Protein AF-A0A2M9ZGN3-F1 (afdb_monomer)

Nearest PDB structures (foldseek):
  1h9i-assembly1_I  TM=8.524E-01  e=3.918E-01  Ecballium elaterium
  1h9h-assembly1_I  TM=8.527E-01  e=4.824E-01  Ecballium elaterium
  1w7z-assembly3_H  TM=8.476E-01  e=1.274E+00  Ecballium elaterium

Mean predicted aligned error: 13.53 Å

Sequence (88 aa):
MKLFLSILLVILFSYPVLAGDKGKGESCNSDIQCGFGLKCTGGVCTKKSEFDFGGSGKSGKQCNNDGDCIGSGKCVSGSFGKKYCSGN

pLDDT: mean 77.13, std 13.28, range [47.34, 93.75]

Foldseek 3Di:
DVVVVVVVVVVVVPDPLPFQPDEFFDFDDFQRSHHPQWTQDPRTTHGDPVLVCLPPVQQFNFDDFQVVCRNAAGFAADPPRTTGRNGD

Solvent-accessible surface area (backbone atoms only — not comparable to full-atom values): 4941 Å² total; per-residue (Å²): 113,70,68,62,57,54,54,59,56,53,65,74,70,65,70,81,78,52,70,38,72,38,52,81,72,36,79,34,93,44,42,60,34,19,22,91,67,33,30,46,53,97,47,19,14,35,76,31,72,92,49,61,45,77,42,72,73,30,45,75,31,79,34,92,42,49,81,67,11,58,46,7,40,48,48,38,85,48,79,93,83,42,29,22,9,68,36,118

Secondary structure (DSSP, 8-state):
-HHHHHHHHHHHT-----TT-B-TT-B-SSGGGBPTTEEEETTEEEE-GGG--S-SS-BTSB-SSGGGGTTS--EEE-GGG-EEE---

Radius of gyration: 20.04 Å; Cα contacts (8 Å, |Δi|>4): 154; chains: 1; bounding box: 47×19×58 Å

Organism: NCBI:txid409998

Structure (mmCIF, N/CA/C/O backbone):
data_AF-A0A2M9ZGN3-F1
#
_entry.id   AF-A0A2M9ZGN3-F1
#
loop_
_atom_site.group_PDB
_atom_site.id
_atom_site.type_symbol
_atom_site.label_atom_id
_atom_site.label_alt_id
_atom_site.label_comp_id
_atom_site.label_asym_id
_atom_site.label_entity_id
_atom_site.label_seq_id
_atom_site.pdbx_PDB_ins_code
_atom_site.Cartn_x
_atom_site.Cartn_y
_atom_site.Cartn_z
_atom_site.occupancy
_atom_site.B_iso_or_equiv
_atom_site.auth_seq_id
_atom_site.auth_comp_id
_atom_site.auth_asym_id
_atom_site.auth_atom_id
_atom_site.pdbx_PDB_model_num
ATOM 1 N N . MET A 1 1 ? 16.821 12.558 -45.240 1.00 58.41 1 MET A N 1
ATOM 2 C CA . MET A 1 1 ? 17.472 12.643 -43.908 1.00 58.41 1 MET A CA 1
ATOM 3 C C . MET A 1 1 ? 16.722 13.541 -42.922 1.00 58.41 1 MET A C 1
ATOM 5 O O . MET A 1 1 ? 16.482 13.085 -41.816 1.00 58.41 1 MET A O 1
ATOM 9 N N . LYS A 1 2 ? 16.275 14.752 -43.301 1.00 57.34 2 LYS A N 1
ATOM 10 C CA . LYS A 1 2 ? 15.490 15.640 -42.409 1.00 57.34 2 LYS A CA 1
ATOM 11 C C . LYS A 1 2 ? 14.190 15.014 -41.873 1.00 57.34 2 LYS A C 1
ATOM 13 O O . LYS A 1 2 ? 13.942 15.105 -40.684 1.00 57.34 2 LYS A O 1
ATOM 18 N N . LEU A 1 3 ? 13.432 14.301 -42.716 1.00 58.22 3 LEU A N 1
ATOM 19 C CA . LEU A 1 3 ? 12.161 13.672 -42.320 1.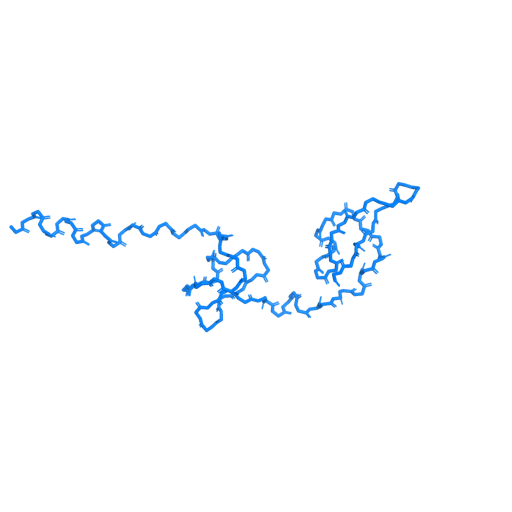00 58.22 3 LEU A CA 1
ATOM 20 C C . LEU A 1 3 ? 12.328 12.592 -41.231 1.00 58.22 3 LEU A C 1
ATOM 22 O O . LEU A 1 3 ? 11.547 12.535 -40.291 1.00 58.22 3 LEU A O 1
ATOM 26 N N . PHE A 1 4 ? 13.384 11.775 -41.321 1.00 60.47 4 PHE A N 1
ATOM 27 C CA . PHE A 1 4 ? 13.688 10.736 -40.327 1.00 60.47 4 PHE A CA 1
ATOM 28 C C . PHE A 1 4 ? 14.139 11.326 -38.985 1.00 60.47 4 PHE A C 1
ATOM 30 O O . PHE A 1 4 ? 13.755 10.819 -37.936 1.00 60.47 4 PHE A O 1
ATOM 37 N N . LEU A 1 5 ? 14.903 12.424 -39.016 1.00 61.81 5 LEU A N 1
ATOM 38 C CA . LEU A 1 5 ? 15.320 13.139 -37.809 1.00 61.81 5 LEU A CA 1
ATOM 39 C C . LEU A 1 5 ? 14.116 13.769 -37.087 1.00 61.81 5 LEU A C 1
ATOM 41 O O . LEU A 1 5 ? 14.042 13.733 -35.863 1.00 61.81 5 LEU A O 1
ATOM 45 N N . SER A 1 6 ? 13.147 14.290 -37.847 1.00 61.97 6 SER A N 1
ATOM 46 C CA . SER A 1 6 ? 11.900 14.839 -37.304 1.00 61.97 6 SER A CA 1
ATOM 47 C C . SER A 1 6 ? 11.013 13.767 -36.663 1.00 61.97 6 SER A C 1
ATOM 49 O O . SER A 1 6 ? 10.457 14.012 -35.599 1.00 61.97 6 SER A O 1
ATOM 51 N N . ILE A 1 7 ? 10.914 12.572 -37.257 1.00 65.44 7 ILE A N 1
ATOM 52 C CA . ILE A 1 7 ? 10.116 11.460 -36.705 1.00 65.44 7 ILE A CA 1
ATOM 53 C C . ILE A 1 7 ? 10.704 10.963 -35.376 1.00 65.44 7 ILE A C 1
ATOM 55 O O . ILE A 1 7 ? 9.958 10.740 -34.426 1.00 65.44 7 ILE A O 1
ATOM 59 N N . LEU A 1 8 ? 12.033 10.859 -35.270 1.00 61.50 8 LEU A N 1
ATOM 60 C CA . LEU A 1 8 ? 12.705 10.424 -34.039 1.00 61.50 8 LEU A CA 1
ATOM 61 C C . LEU A 1 8 ? 12.436 11.371 -32.853 1.00 61.50 8 LEU A C 1
ATOM 63 O O . LEU A 1 8 ? 12.285 10.928 -31.718 1.00 61.50 8 LEU A O 1
ATOM 67 N N . LEU A 1 9 ? 12.330 12.674 -33.127 1.00 60.28 9 LEU A N 1
ATOM 68 C CA . LEU A 1 9 ? 12.073 13.714 -32.128 1.00 60.28 9 LEU A CA 1
ATOM 69 C C . LEU A 1 9 ? 10.631 13.685 -31.593 1.00 60.28 9 LEU A C 1
ATOM 71 O O . LEU A 1 9 ? 10.414 13.956 -30.415 1.00 60.28 9 LEU A O 1
ATOM 75 N N . VAL A 1 10 ? 9.652 13.306 -32.420 1.00 61.78 10 VAL A N 1
ATOM 76 C CA . VAL A 1 10 ? 8.237 13.208 -32.012 1.00 61.78 10 VAL A CA 1
ATOM 77 C C . VAL A 1 10 ? 8.002 12.010 -31.084 1.00 61.78 10 VAL A C 1
ATOM 79 O O . VAL A 1 10 ? 7.260 12.121 -30.108 1.00 61.78 10 VAL A O 1
ATOM 82 N N . ILE A 1 11 ? 8.689 10.885 -31.315 1.00 60.78 11 ILE A N 1
ATOM 83 C CA . ILE A 1 11 ? 8.550 9.667 -30.494 1.00 60.78 11 ILE A CA 1
ATOM 84 C C . ILE A 1 11 ? 9.034 9.904 -29.049 1.00 60.78 11 ILE A C 1
ATOM 86 O O . ILE A 1 11 ? 8.467 9.349 -28.111 1.00 60.78 11 ILE A O 1
ATOM 90 N N . LEU A 1 12 ? 10.023 10.783 -28.844 1.00 55.81 12 LEU A N 1
ATOM 91 C CA . LEU A 1 12 ? 10.541 11.120 -27.509 1.00 55.81 12 LEU A CA 1
ATOM 92 C C . LEU A 1 12 ? 9.560 11.944 -26.655 1.00 55.81 12 LEU A C 1
ATOM 94 O O . LEU A 1 12 ? 9.605 11.859 -25.432 1.00 55.81 12 LEU A O 1
ATOM 98 N N . PHE A 1 13 ? 8.656 12.706 -27.278 1.00 54.88 13 PHE A N 1
ATOM 99 C CA . PHE A 1 13 ? 7.679 13.564 -26.588 1.00 54.88 13 PHE A CA 1
ATOM 100 C C . PHE A 1 13 ? 6.301 12.908 -26.390 1.00 54.88 13 PHE A C 1
ATOM 102 O O . PHE A 1 13 ? 5.409 13.517 -25.804 1.00 54.88 13 PHE A O 1
ATOM 109 N N . SER A 1 14 ? 6.108 11.676 -26.870 1.00 54.50 14 SER A N 1
ATOM 110 C CA . SER A 1 14 ? 4.783 11.047 -26.990 1.00 54.50 14 SER A CA 1
ATOM 111 C C . SER A 1 14 ? 4.317 10.260 -25.763 1.00 54.50 14 SER A C 1
ATOM 113 O O . SER A 1 14 ? 3.284 9.603 -25.838 1.00 54.50 14 SER A O 1
ATOM 115 N N . TYR A 1 15 ? 5.035 10.290 -24.639 1.00 58.25 15 TYR A N 1
ATOM 116 C CA . TYR A 1 15 ? 4.556 9.658 -23.409 1.00 58.25 15 TYR A CA 1
ATOM 117 C C . TYR A 1 15 ? 3.843 10.713 -22.563 1.00 58.25 15 TYR A C 1
ATOM 119 O O . TYR A 1 15 ? 4.516 11.435 -21.822 1.00 58.25 15 TYR A O 1
ATOM 127 N N . PRO A 1 16 ? 2.504 10.845 -22.644 1.00 58.16 16 PRO A N 1
ATOM 128 C CA . PRO A 1 16 ? 1.789 11.622 -21.655 1.00 58.16 16 PRO A CA 1
ATOM 129 C C . PRO A 1 16 ? 1.993 10.915 -20.315 1.00 58.16 16 PRO A C 1
ATOM 131 O O . PRO A 1 16 ? 1.434 9.854 -20.041 1.00 58.16 16 PRO A O 1
ATOM 134 N N . VAL A 1 17 ? 2.852 11.485 -19.475 1.00 59.78 17 VAL A N 1
ATOM 135 C CA . VAL A 1 17 ? 2.928 11.119 -18.066 1.00 59.78 17 VAL A CA 1
ATOM 136 C C . VAL A 1 17 ? 1.679 11.721 -17.428 1.00 59.78 17 VAL A C 1
ATOM 138 O O . VAL A 1 17 ? 1.723 12.814 -16.869 1.00 59.78 17 VAL A O 1
ATOM 141 N N . LEU A 1 18 ? 0.534 11.051 -17.589 1.00 66.94 18 LEU A N 1
ATOM 142 C CA . LEU A 1 18 ? -0.667 11.398 -16.841 1.00 66.94 18 LEU A CA 1
ATOM 143 C C . LEU A 1 18 ? -0.385 11.093 -15.373 1.00 66.94 18 LEU A C 1
ATOM 145 O O . LEU A 1 18 ? -0.150 9.946 -14.984 1.00 66.94 18 LEU A O 1
ATOM 149 N N . ALA A 1 19 ? -0.321 12.156 -14.576 1.00 72.56 19 ALA A N 1
ATOM 150 C CA . ALA A 1 19 ? -0.088 12.039 -13.1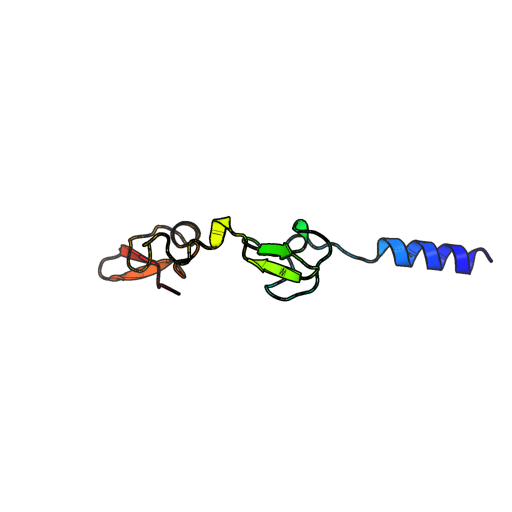53 1.00 72.56 19 ALA A CA 1
ATOM 151 C C . ALA A 1 19 ? -1.275 11.314 -12.505 1.00 72.56 19 ALA A C 1
ATOM 153 O O . ALA A 1 19 ? -2.419 11.733 -12.665 1.00 72.56 19 ALA A O 1
ATOM 154 N N . GLY A 1 20 ? -1.000 10.241 -11.767 1.00 78.44 20 GLY A N 1
ATOM 155 C CA . GLY A 1 20 ? -2.008 9.522 -10.993 1.00 78.44 20 GLY A CA 1
ATOM 156 C C . GLY A 1 20 ? -2.919 8.560 -1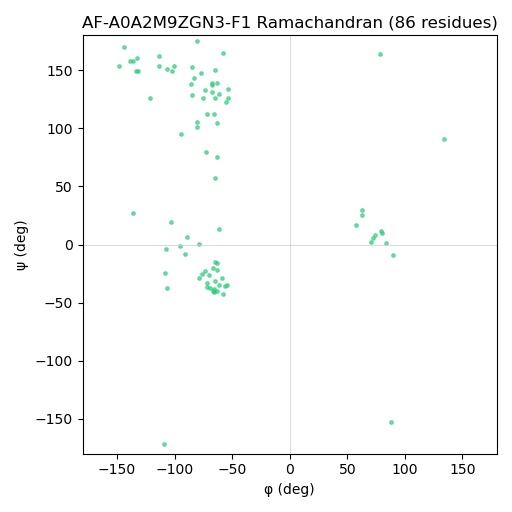1.761 1.00 78.44 20 GLY A C 1
ATOM 157 O O . GLY A 1 20 ? -3.897 8.109 -11.173 1.00 78.44 20 GLY A O 1
ATOM 158 N N . ASP A 1 21 ? -2.626 8.239 -13.023 1.00 83.38 21 ASP A N 1
ATOM 159 C CA . ASP A 1 21 ? -3.474 7.360 -13.849 1.00 83.38 21 ASP A CA 1
ATOM 160 C C . ASP A 1 21 ? -3.282 5.861 -13.539 1.00 83.38 21 ASP A C 1
ATOM 162 O O . ASP A 1 21 ? -4.220 5.076 -13.650 1.00 83.38 21 ASP A O 1
ATOM 166 N N . LYS A 1 22 ? -2.088 5.450 -13.079 1.00 86.44 22 LYS A N 1
ATOM 167 C CA . LYS A 1 22 ? -1.740 4.028 -12.929 1.00 86.44 22 LYS A CA 1
ATOM 168 C C . LYS A 1 22 ? -2.207 3.405 -11.615 1.00 86.44 22 LYS A C 1
ATOM 170 O O . LYS A 1 22 ? -1.893 3.893 -10.521 1.00 86.44 22 LYS A O 1
ATOM 175 N N . GLY A 1 23 ? -2.892 2.272 -11.726 1.00 85.00 23 GLY A N 1
ATOM 176 C CA . GLY A 1 23 ? -3.389 1.458 -10.622 1.00 85.00 23 GLY A CA 1
ATOM 177 C C . GLY A 1 23 ? -2.339 0.537 -9.991 1.00 85.00 23 GLY A C 1
ATOM 178 O O . GLY A 1 23 ? -1.200 0.418 -10.439 1.00 85.00 23 GLY A O 1
ATOM 179 N N . LYS A 1 24 ? -2.723 -0.149 -8.907 1.00 87.00 24 LYS A N 1
ATOM 180 C CA . LYS A 1 24 ? -1.852 -1.110 -8.210 1.00 87.00 24 LYS A CA 1
ATOM 181 C C . LYS A 1 24 ? -1.458 -2.256 -9.151 1.00 87.00 24 LYS A C 1
ATOM 183 O O . LYS A 1 24 ? -2.327 -2.906 -9.719 1.00 87.00 24 LYS A O 1
ATOM 188 N N . GLY A 1 25 ? -0.162 -2.551 -9.230 1.00 87.50 25 GLY A N 1
ATOM 189 C CA . GLY A 1 25 ? 0.402 -3.612 -10.070 1.00 87.50 25 GLY A CA 1
ATOM 190 C C . GLY A 1 25 ? 0.775 -3.169 -11.487 1.00 87.50 25 GLY A C 1
ATOM 191 O O . GLY A 1 25 ? 1.450 -3.921 -12.183 1.00 87.50 25 GLY A O 1
ATOM 192 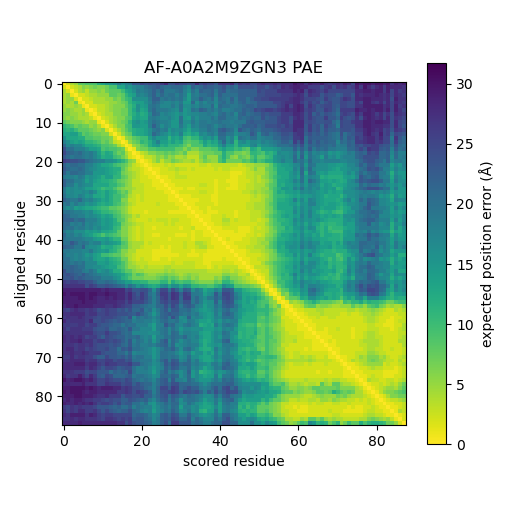N N . GLU A 1 26 ? 0.405 -1.955 -11.902 1.00 90.25 26 GLU A N 1
ATOM 193 C CA . GLU A 1 26 ? 0.785 -1.432 -13.215 1.00 90.25 26 GLU A CA 1
ATOM 194 C C . GLU A 1 26 ? 2.237 -0.956 -13.258 1.00 90.25 26 GLU A C 1
ATOM 196 O O . GLU A 1 26 ? 2.774 -0.452 -12.269 1.00 90.25 26 GLU A O 1
ATOM 201 N N . SER A 1 27 ? 2.871 -1.092 -14.424 1.00 91.88 27 SER A N 1
ATOM 202 C CA . SER A 1 27 ? 4.259 -0.680 -14.632 1.00 91.88 27 SER A CA 1
ATOM 203 C C . SER A 1 27 ? 4.417 0.834 -14.563 1.00 91.88 27 SER A C 1
ATOM 205 O O . SER A 1 27 ? 3.717 1.577 -15.241 1.00 91.88 27 SER A O 1
ATOM 207 N N . CYS A 1 28 ? 5.391 1.308 -13.802 1.00 90.44 28 CYS A N 1
ATOM 208 C CA . CYS A 1 28 ? 5.669 2.725 -13.609 1.00 90.44 28 CYS A CA 1
ATOM 209 C C . CYS A 1 28 ? 7.172 2.994 -13.681 1.00 90.44 28 CYS A C 1
ATOM 211 O O . CYS A 1 28 ? 7.997 2.111 -13.459 1.00 90.44 28 CYS A O 1
ATOM 213 N N . ASN A 1 29 ? 7.527 4.245 -13.973 1.00 89.56 29 ASN A N 1
ATOM 214 C CA . ASN A 1 29 ? 8.911 4.715 -13.890 1.00 89.56 29 ASN A CA 1
ATOM 215 C C . ASN A 1 29 ? 9.126 5.675 -12.705 1.00 89.56 29 ASN A C 1
ATOM 217 O O . ASN A 1 29 ? 10.233 5.799 -12.199 1.00 89.56 29 ASN A O 1
ATOM 221 N N . SER A 1 30 ? 8.062 6.337 -12.242 1.00 88.31 30 SER A N 1
ATOM 222 C CA . SER A 1 30 ? 8.097 7.310 -11.147 1.00 88.31 30 SER A CA 1
ATOM 223 C C . SER A 1 30 ? 6.783 7.298 -10.365 1.00 88.31 30 SER A C 1
ATOM 225 O O . SER A 1 30 ? 5.733 6.976 -10.927 1.00 88.31 30 SER A O 1
ATOM 227 N N . ASP A 1 31 ? 6.839 7.690 -9.088 1.00 87.00 31 ASP A N 1
ATOM 228 C CA . ASP A 1 31 ? 5.694 7.766 -8.172 1.00 87.00 31 ASP A CA 1
ATOM 229 C C . ASP A 1 31 ? 4.544 8.616 -8.710 1.00 87.00 31 ASP A C 1
ATOM 231 O O . ASP A 1 31 ? 3.386 8.284 -8.482 1.00 87.00 31 ASP A O 1
ATOM 235 N N . ILE A 1 32 ? 4.851 9.685 -9.453 1.00 87.12 32 ILE A N 1
ATOM 236 C CA . ILE A 1 32 ? 3.836 10.612 -9.971 1.00 87.12 32 ILE A CA 1
ATOM 237 C C . ILE A 1 32 ? 2.870 9.946 -10.954 1.00 87.12 32 ILE A C 1
ATOM 239 O O . ILE A 1 32 ? 1.761 10.427 -11.142 1.00 87.12 32 ILE A O 1
ATOM 243 N N . GLN A 1 33 ? 3.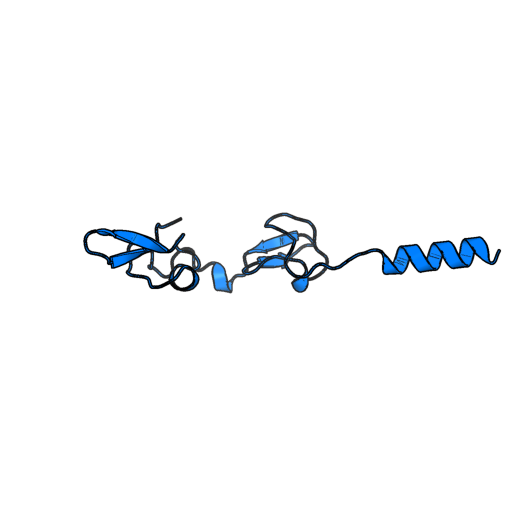273 8.833 -11.572 1.00 88.81 33 GLN A N 1
ATOM 244 C CA . GLN A 1 33 ? 2.422 8.070 -12.484 1.00 88.81 33 GLN A CA 1
ATOM 245 C C . GLN A 1 33 ? 1.383 7.233 -11.741 1.00 88.81 33 GLN A C 1
ATOM 247 O O . GLN A 1 33 ? 0.348 6.910 -12.315 1.00 88.81 33 GLN A O 1
ATOM 252 N N . CYS A 1 34 ? 1.666 6.865 -10.492 1.00 88.62 34 CYS A N 1
ATOM 253 C CA . CYS A 1 34 ? 0.804 6.009 -9.698 1.00 88.62 34 CYS A CA 1
ATOM 254 C C . CYS A 1 34 ? -0.307 6.824 -9.030 1.00 88.62 34 CYS A C 1
ATOM 256 O O . CYS A 1 34 ? -0.084 7.947 -8.574 1.00 88.62 34 CYS A O 1
ATOM 258 N N . GLY A 1 35 ? -1.500 6.238 -8.941 1.00 86.19 35 GLY A N 1
ATOM 259 C CA . GLY A 1 35 ? -2.643 6.834 -8.257 1.00 86.19 35 GLY A CA 1
ATOM 260 C C . GLY A 1 35 ? -2.379 7.152 -6.780 1.00 86.19 35 GLY A C 1
ATOM 261 O O . GLY A 1 35 ? -1.426 6.676 -6.156 1.00 86.19 35 GLY A O 1
ATOM 262 N N . PHE A 1 36 ? -3.254 7.965 -6.191 1.00 83.88 36 PHE A N 1
ATOM 263 C CA . PHE A 1 36 ? -3.149 8.361 -4.787 1.00 83.88 36 PHE A CA 1
ATOM 264 C C . PHE A 1 36 ? -3.046 7.142 -3.848 1.00 83.88 36 PHE A C 1
ATOM 266 O O . PHE A 1 36 ? -3.802 6.179 -3.964 1.00 83.88 36 PHE A O 1
ATOM 273 N N . GLY A 1 37 ? -2.106 7.187 -2.899 1.00 81.19 37 GLY A N 1
ATOM 274 C CA . GLY A 1 37 ? -1.827 6.077 -1.977 1.00 81.19 37 GLY A CA 1
ATOM 275 C C . GLY A 1 37 ? -0.883 4.997 -2.521 1.00 81.19 37 GLY A C 1
ATOM 276 O O . GLY A 1 37 ? -0.582 4.034 -1.808 1.00 81.19 37 GLY A O 1
ATOM 277 N N . LEU A 1 38 ? -0.374 5.161 -3.746 1.00 88.94 38 LEU A N 1
ATOM 278 C CA . LEU A 1 38 ? 0.586 4.256 -4.378 1.00 88.94 38 LEU A CA 1
ATOM 279 C C . LEU A 1 38 ? 1.955 4.931 -4.598 1.00 88.94 38 LEU A C 1
ATOM 281 O O . LEU A 1 38 ? 2.056 6.153 -4.694 1.00 88.94 38 LEU A O 1
ATOM 285 N N . LYS A 1 39 ? 3.018 4.125 -4.642 1.00 91.38 39 LYS A N 1
ATOM 286 C CA . LYS A 1 39 ? 4.398 4.495 -4.990 1.00 91.38 39 LYS A CA 1
ATOM 287 C C . LYS A 1 39 ? 4.984 3.493 -5.976 1.00 91.38 39 LYS A C 1
ATOM 289 O O . LYS A 1 39 ? 4.642 2.307 -5.937 1.00 91.38 39 LYS A O 1
ATOM 294 N N . CYS A 1 40 ? 5.883 3.950 -6.829 1.00 92.50 40 CYS A N 1
ATOM 295 C CA . CYS A 1 40 ? 6.559 3.118 -7.801 1.00 92.50 40 CYS A CA 1
ATOM 296 C C . CYS A 1 40 ? 7.713 2.356 -7.137 1.00 92.50 40 CYS A C 1
ATOM 298 O O . CYS A 1 40 ? 8.760 2.928 -6.844 1.00 92.50 40 CYS A O 1
ATOM 300 N N . THR A 1 41 ? 7.533 1.055 -6.901 1.00 93.75 41 THR A N 1
ATOM 301 C CA . THR A 1 41 ? 8.560 0.193 -6.297 1.00 93.75 41 THR A CA 1
ATOM 302 C C . THR A 1 41 ? 8.870 -0.952 -7.249 1.00 93.75 41 THR A C 1
ATOM 304 O O . THR A 1 41 ? 7.964 -1.657 -7.681 1.00 93.75 41 THR A O 1
ATOM 307 N N . GLY A 1 42 ? 10.146 -1.149 -7.593 1.00 93.00 42 GLY A N 1
ATOM 308 C CA . GLY A 1 42 ? 10.548 -2.235 -8.499 1.00 93.00 42 GLY A CA 1
ATOM 309 C C . GLY A 1 42 ? 9.964 -2.112 -9.912 1.00 93.00 42 GLY A C 1
ATOM 310 O O . GLY A 1 42 ? 9.779 -3.119 -10.584 1.00 93.00 42 GLY A O 1
ATOM 311 N N . GLY A 1 43 ? 9.635 -0.891 -10.344 1.00 92.19 43 GLY A N 1
ATOM 312 C CA . GLY A 1 43 ? 9.026 -0.630 -11.650 1.00 92.19 43 GLY A CA 1
ATOM 313 C C . GLY A 1 43 ? 7.519 -0.885 -11.716 1.00 92.19 43 GLY A C 1
ATOM 314 O O . GLY A 1 43 ? 6.962 -0.855 -12.810 1.00 92.19 43 GLY A O 1
ATOM 315 N N . VAL A 1 44 ? 6.847 -1.123 -10.583 1.00 93.50 44 VAL A N 1
ATOM 316 C CA . VAL A 1 44 ? 5.386 -1.280 -10.512 1.00 93.50 44 VAL A CA 1
ATOM 317 C C . VAL A 1 44 ? 4.764 -0.436 -9.400 1.00 93.50 44 VAL A C 1
ATOM 319 O O . VAL A 1 44 ? 5.382 -0.173 -8.365 1.00 93.50 44 VAL A O 1
ATOM 322 N N . CYS A 1 45 ? 3.527 0.011 -9.601 1.00 92.06 45 CYS A N 1
ATOM 323 C CA . CYS A 1 45 ? 2.797 0.784 -8.608 1.00 92.06 45 CYS A CA 1
ATOM 324 C C . CYS A 1 45 ? 2.381 -0.124 -7.444 1.00 92.06 45 CYS A C 1
ATOM 326 O O . CYS A 1 45 ? 1.537 -1.013 -7.558 1.00 92.06 45 CYS A O 1
ATOM 328 N N . THR A 1 46 ? 2.983 0.124 -6.293 1.00 89.62 46 THR A N 1
ATOM 329 C CA . THR A 1 46 ? 2.770 -0.584 -5.026 1.00 89.62 46 THR A CA 1
ATOM 330 C C . THR A 1 46 ? 2.129 0.340 -4.003 1.00 89.62 46 THR A C 1
ATOM 332 O O . THR A 1 46 ? 2.160 1.556 -4.151 1.00 89.62 46 THR A O 1
ATOM 335 N N . LYS A 1 47 ? 1.542 -0.209 -2.941 1.00 86.06 47 LYS A N 1
ATOM 336 C CA . LYS A 1 47 ? 0.962 0.602 -1.866 1.00 86.06 47 LYS A CA 1
ATOM 337 C C . LYS A 1 47 ? 2.062 1.351 -1.103 1.00 86.06 47 LYS A C 1
ATOM 339 O O . LYS A 1 47 ? 3.114 0.783 -0.807 1.00 86.06 47 LYS A O 1
ATOM 344 N N . LYS A 1 48 ? 1.830 2.624 -0.778 1.00 83.69 48 LYS A N 1
ATOM 345 C CA . LYS A 1 48 ? 2.705 3.370 0.137 1.00 83.69 48 LYS A CA 1
ATOM 346 C C . LYS A 1 48 ? 2.599 2.790 1.547 1.00 83.69 48 LYS A C 1
ATOM 348 O O . LYS A 1 48 ? 1.505 2.491 2.015 1.00 83.69 48 LYS A O 1
ATOM 353 N N . SER A 1 49 ? 3.737 2.692 2.227 1.00 72.81 49 SER A N 1
ATOM 354 C CA . SER A 1 49 ? 3.857 2.259 3.626 1.00 72.81 49 SER A CA 1
ATOM 355 C C . SER A 1 49 ? 3.004 3.109 4.570 1.00 72.81 49 SER A C 1
ATOM 357 O O . SER A 1 49 ? 2.379 2.586 5.483 1.00 72.81 49 SER A O 1
ATOM 359 N N . GLU A 1 50 ? 2.889 4.409 4.294 1.00 64.06 50 GLU A N 1
ATOM 360 C CA . GLU A 1 50 ? 2.029 5.339 5.042 1.00 64.06 50 GLU A CA 1
ATOM 361 C C . GLU A 1 50 ? 0.532 4.990 4.951 1.00 64.06 50 GLU A C 1
ATOM 363 O O . GLU A 1 50 ? -0.271 5.471 5.742 1.00 64.06 50 GLU A O 1
ATOM 368 N N . PHE A 1 51 ? 0.150 4.142 3.994 1.00 63.75 51 PHE A N 1
ATOM 369 C CA . PHE A 1 51 ? -1.204 3.623 3.804 1.00 63.75 51 PHE A CA 1
ATOM 370 C C . PHE A 1 51 ? 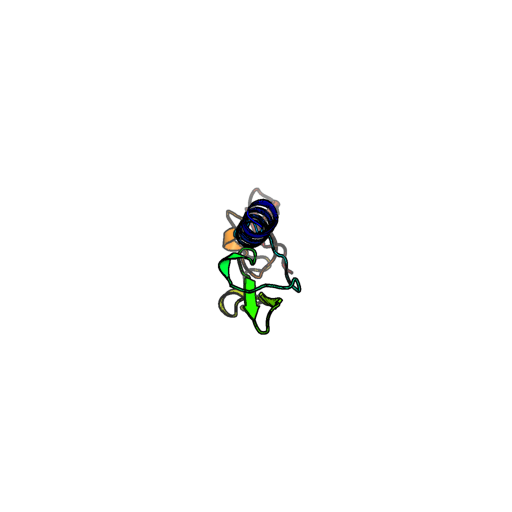-1.300 2.146 4.214 1.00 63.75 51 PHE A C 1
ATOM 372 O O . PHE A 1 51 ? -2.385 1.559 4.177 1.00 63.75 51 PHE A O 1
ATOM 379 N N . ASP A 1 52 ? -0.174 1.533 4.587 1.00 61.78 52 ASP A N 1
ATOM 380 C CA . ASP A 1 52 ? -0.050 0.147 5.045 1.00 61.78 52 ASP A CA 1
ATOM 381 C C . ASP A 1 52 ? -0.478 -0.034 6.505 1.00 61.78 52 ASP A C 1
ATOM 383 O O . ASP A 1 52 ? -0.571 -1.154 6.997 1.00 61.78 52 ASP A O 1
ATOM 387 N N . PHE A 1 53 ? -0.905 1.051 7.160 1.00 54.03 53 PHE A N 1
ATOM 388 C CA . PHE A 1 53 ? -1.872 0.969 8.249 1.00 54.03 53 PHE A CA 1
ATOM 389 C C . PHE A 1 53 ? -3.196 0.429 7.679 1.00 54.03 53 PHE A C 1
ATOM 391 O O . PHE A 1 53 ? -4.147 1.176 7.440 1.00 54.03 53 PHE A O 1
ATOM 398 N N . GLY A 1 54 ? -3.239 -0.880 7.406 1.00 47.34 54 GLY A N 1
ATOM 399 C CA . GLY A 1 54 ? -4.414 -1.688 7.073 1.00 47.34 54 GLY A CA 1
ATOM 400 C C . GLY A 1 54 ? -5.388 -1.749 8.245 1.00 47.34 54 GLY A C 1
ATOM 401 O O . GLY A 1 54 ? -5.701 -2.806 8.774 1.00 47.34 54 GLY A O 1
ATOM 402 N N . GLY A 1 55 ? -5.820 -0.575 8.680 1.00 51.84 55 GLY A N 1
ATOM 403 C CA . GLY A 1 55 ? -6.522 -0.342 9.914 1.00 51.84 55 GLY A CA 1
ATOM 404 C C . GLY A 1 55 ? -5.913 0.863 10.601 1.00 51.84 55 GLY A C 1
ATOM 405 O O . GLY A 1 55 ? -5.117 0.722 11.521 1.00 51.84 55 GLY A O 1
ATOM 406 N N . SER A 1 56 ? -6.427 2.059 10.325 1.00 52.22 56 SER A N 1
ATOM 407 C CA . SER A 1 56 ? -6.396 3.125 11.338 1.00 52.22 56 SER A CA 1
ATOM 408 C C . SER A 1 56 ? -7.188 2.730 12.611 1.00 52.22 56 SER A C 1
ATOM 410 O O . SER A 1 56 ? -7.585 3.598 13.380 1.00 52.22 56 SER A O 1
ATOM 412 N N . GLY A 1 57 ? -7.550 1.447 12.789 1.00 57.59 57 GLY A N 1
ATOM 413 C CA . GLY A 1 57 ? -8.612 0.981 13.676 1.00 57.59 57 GLY A CA 1
ATOM 414 C C . GLY A 1 57 ? -9.967 1.610 13.348 1.00 57.59 57 GLY A C 1
ATOM 415 O O . GLY A 1 57 ? -10.855 1.623 14.200 1.00 57.59 57 GLY A O 1
ATOM 416 N N . LYS A 1 58 ? -10.111 2.196 12.148 1.00 67.62 58 LYS A N 1
ATOM 417 C CA . LYS A 1 58 ? -11.257 3.034 11.796 1.00 67.62 58 LYS A CA 1
ATOM 418 C C . LYS A 1 58 ? -12.411 2.276 11.167 1.00 67.62 58 LYS A C 1
ATOM 420 O O . LYS A 1 58 ? -13.478 2.859 11.033 1.00 67.62 58 LYS A O 1
ATOM 425 N N . SER A 1 59 ? -12.248 0.995 10.839 1.00 80.00 59 SER A N 1
ATOM 426 C CA . SER A 1 59 ? -13.380 0.152 10.441 1.00 80.00 59 SER A CA 1
ATOM 427 C C . SER A 1 59 ? -14.474 0.210 11.517 1.00 80.00 59 SER A C 1
ATOM 429 O O . SER A 1 59 ? -14.188 0.057 12.708 1.00 80.00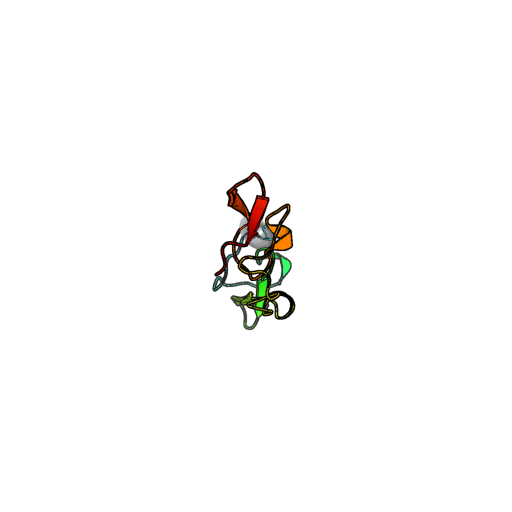 59 SER A O 1
ATOM 431 N N . GLY A 1 60 ? -15.703 0.541 11.120 1.00 77.75 60 GLY A N 1
ATOM 432 C CA . GLY A 1 60 ? -16.824 0.772 12.039 1.00 77.75 60 GLY A CA 1
ATOM 433 C C . GLY A 1 60 ? -16.741 2.052 12.888 1.00 77.75 60 GLY A C 1
ATOM 434 O O . GLY A 1 60 ? -17.630 2.298 13.703 1.00 77.75 60 GLY A O 1
ATOM 435 N N . LYS A 1 61 ? -15.710 2.892 12.727 1.00 85.25 61 LYS A N 1
ATOM 436 C CA . LYS A 1 61 ? -15.630 4.219 13.361 1.00 85.25 61 LYS A CA 1
ATOM 437 C C . LYS A 1 61 ? -16.349 5.260 12.521 1.00 85.25 61 LYS A C 1
ATOM 439 O O . LYS A 1 61 ? -16.441 5.141 11.301 1.00 85.25 61 LYS A O 1
ATOM 444 N N . GLN A 1 62 ? -16.831 6.296 13.206 1.00 87.19 62 GLN A N 1
ATOM 445 C CA . GLN A 1 62 ? -17.522 7.406 12.570 1.00 87.19 62 GLN A CA 1
ATOM 446 C C . GLN A 1 62 ? -16.581 8.159 11.620 1.00 87.19 62 GLN A C 1
ATOM 448 O O . GLN A 1 62 ? -15.421 8.404 11.954 1.00 87.19 62 GLN A O 1
ATOM 453 N N . CYS A 1 63 ? -17.100 8.541 10.459 1.00 88.31 63 CYS A N 1
ATOM 454 C CA . CYS A 1 63 ? -16.388 9.297 9.432 1.00 88.31 63 CYS A CA 1
ATOM 455 C C . CYS A 1 63 ? -17.241 10.469 8.942 1.00 88.31 63 CYS A C 1
ATOM 457 O O . CYS A 1 63 ? -18.462 10.467 9.105 1.00 88.31 63 CYS A O 1
ATOM 459 N N . ASN A 1 64 ? -16.609 11.466 8.324 1.00 87.25 64 ASN A N 1
ATOM 460 C CA . ASN A 1 64 ? -17.313 12.540 7.622 1.00 87.25 64 ASN A CA 1
ATOM 461 C C . ASN A 1 64 ? -17.190 12.376 6.104 1.00 87.25 64 ASN A C 1
ATOM 463 O O . ASN A 1 64 ? -18.155 12.636 5.373 1.00 87.25 64 ASN A O 1
ATOM 467 N N . ASN A 1 65 ? -16.018 11.923 5.649 1.00 84.75 65 ASN A N 1
ATOM 468 C CA . ASN A 1 65 ? -15.686 11.685 4.248 1.00 84.75 65 ASN A CA 1
ATOM 469 C C . ASN A 1 65 ? -14.768 10.456 4.076 1.00 84.75 65 ASN A C 1
ATOM 471 O O . ASN A 1 65 ? -14.237 9.917 5.043 1.00 84.75 65 ASN A O 1
ATOM 475 N N . ASP A 1 66 ? -14.566 10.020 2.831 1.00 81.19 66 ASP A N 1
ATOM 476 C CA . ASP A 1 66 ? -13.719 8.865 2.489 1.00 81.19 66 ASP A CA 1
ATOM 477 C C . ASP A 1 66 ? -12.260 9.002 2.953 1.00 81.19 66 ASP A C 1
ATOM 479 O O . ASP A 1 66 ? -11.611 7.999 3.251 1.00 81.19 66 ASP A O 1
ATOM 483 N N . GLY A 1 67 ? -11.747 10.231 3.054 1.00 79.00 67 GLY A N 1
ATOM 484 C CA . GLY A 1 67 ? -10.413 10.525 3.575 1.00 79.00 67 GLY A CA 1
ATOM 485 C C . GLY A 1 67 ? -10.258 10.215 5.067 1.00 79.00 67 GLY A C 1
ATOM 486 O O . GLY A 1 67 ? -9.146 9.982 5.535 1.00 79.00 67 GLY A O 1
ATOM 487 N N . ASP A 1 68 ? -11.354 10.124 5.825 1.00 80.31 68 ASP A N 1
ATOM 488 C CA . ASP A 1 68 ? -11.304 9.633 7.206 1.00 80.31 68 ASP A CA 1
ATOM 489 C C . ASP A 1 68 ? -11.091 8.117 7.270 1.00 80.31 68 ASP A C 1
ATOM 491 O O . ASP A 1 68 ? -10.607 7.615 8.286 1.00 80.31 68 ASP A O 1
ATOM 495 N N . CYS A 1 69 ? -11.439 7.401 6.198 1.00 81.56 69 CYS A N 1
ATOM 496 C CA . CYS A 1 69 ? -11.448 5.943 6.104 1.00 81.56 69 CYS A CA 1
ATOM 497 C C . CYS A 1 69 ? -10.253 5.383 5.326 1.00 81.56 69 CYS A C 1
ATOM 499 O O . CYS A 1 69 ? -10.295 4.241 4.868 1.00 81.56 69 CYS A O 1
ATOM 501 N N . ILE A 1 70 ? -9.174 6.158 5.180 1.00 80.06 70 ILE A N 1
ATOM 502 C CA . ILE A 1 70 ? -7.954 5.709 4.502 1.00 80.06 70 ILE A CA 1
ATOM 503 C C . ILE A 1 70 ? -7.441 4.421 5.159 1.00 80.06 70 ILE A C 1
ATOM 505 O O . ILE A 1 70 ? -7.219 4.357 6.365 1.00 80.06 70 ILE A O 1
ATOM 509 N N . GLY A 1 71 ? -7.312 3.359 4.361 1.00 73.12 71 GLY A N 1
ATOM 510 C CA . GLY A 1 71 ? -6.929 2.030 4.849 1.00 73.12 71 GLY A CA 1
ATOM 511 C C . GLY A 1 71 ? -8.023 1.272 5.618 1.00 73.12 71 GLY A C 1
ATOM 512 O O . GLY A 1 71 ? -7.724 0.231 6.191 1.00 73.12 71 GLY A O 1
ATOM 513 N N . SER A 1 72 ? -9.267 1.767 5.656 1.00 74.62 72 SER A N 1
ATOM 514 C CA . SER A 1 72 ? -10.416 1.175 6.372 1.00 74.62 72 SER A CA 1
ATOM 515 C C . SER A 1 72 ? -11.722 1.174 5.546 1.00 74.62 72 SER A C 1
ATOM 517 O O . SER A 1 72 ? -12.813 1.208 6.115 1.00 74.62 72 SER A O 1
ATOM 519 N N . GLY A 1 73 ? -11.635 1.147 4.211 1.00 80.88 73 GLY A N 1
ATOM 520 C CA . GLY A 1 73 ? -12.794 1.117 3.305 1.00 80.88 73 GLY A CA 1
ATOM 521 C C . GLY A 1 73 ? -13.336 2.503 2.926 1.00 80.88 73 GLY A C 1
ATOM 522 O O . GLY A 1 73 ? -12.600 3.486 2.891 1.00 80.88 73 GLY A O 1
ATOM 523 N N . LYS A 1 74 ? -14.633 2.580 2.605 1.00 85.88 74 LYS A N 1
ATOM 524 C CA . LYS A 1 74 ? -15.351 3.817 2.233 1.00 85.88 74 LYS A CA 1
ATOM 525 C C . LYS A 1 74 ? -16.162 4.381 3.392 1.00 85.88 74 LYS A C 1
ATOM 52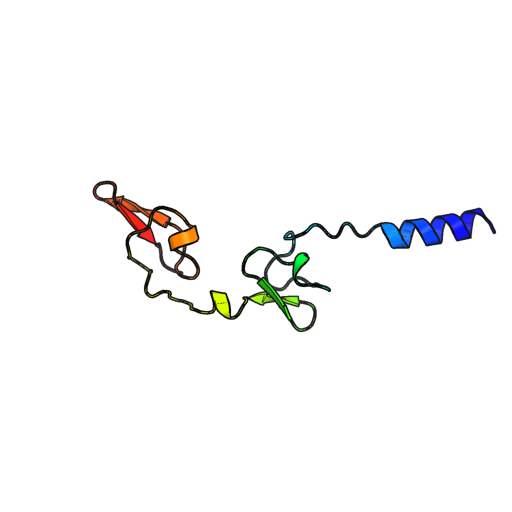7 O O . LYS A 1 74 ? -16.594 3.615 4.253 1.00 85.88 74 LYS A O 1
ATOM 532 N N . CYS A 1 75 ? -16.395 5.693 3.400 1.00 88.19 75 CYS A N 1
ATOM 533 C CA . CYS A 1 75 ? -17.282 6.323 4.371 1.00 88.19 75 CYS A CA 1
ATOM 534 C C . CYS A 1 75 ? -18.737 6.141 3.924 1.00 88.19 75 CYS A C 1
ATOM 536 O O . CYS A 1 75 ? -19.217 6.832 3.026 1.00 88.19 75 CYS A O 1
ATOM 538 N N . VAL A 1 76 ? -19.435 5.189 4.538 1.00 92.12 76 VAL A N 1
ATOM 539 C CA . VAL A 1 76 ? -20.803 4.804 4.174 1.00 92.12 76 VAL A CA 1
ATOM 540 C C . VAL A 1 76 ? -21.808 5.297 5.209 1.00 92.12 76 VAL A C 1
ATOM 542 O O . VAL A 1 76 ? -21.492 5.463 6.386 1.00 92.12 76 VAL A O 1
ATOM 545 N N . SER A 1 77 ? -23.035 5.556 4.767 1.00 91.88 77 SER A N 1
ATOM 546 C CA . SER A 1 77 ? -24.119 5.986 5.650 1.00 91.88 77 SER A CA 1
ATOM 547 C C . SER A 1 77 ? -24.621 4.829 6.509 1.00 91.88 77 SER A C 1
ATOM 549 O O . SER A 1 77 ? -24.903 3.747 6.002 1.00 91.88 77 SER A O 1
ATOM 551 N N . GLY A 1 78 ? -24.772 5.093 7.802 1.00 82.56 78 GLY A N 1
ATOM 552 C CA . GLY A 1 78 ? -25.383 4.203 8.774 1.00 82.56 78 GLY A CA 1
ATOM 553 C C . GLY A 1 78 ? -26.738 4.680 9.267 1.00 82.56 78 GLY A C 1
ATOM 554 O O . GLY A 1 78 ? -27.305 5.665 8.791 1.00 82.56 78 GLY A O 1
ATOM 555 N N . SER A 1 79 ? -27.250 3.984 10.277 1.00 81.69 79 SER A N 1
ATOM 556 C CA . SER A 1 79 ? -28.486 4.367 10.956 1.00 81.69 79 SER A CA 1
ATOM 557 C C . SER A 1 79 ? -28.331 5.701 11.696 1.00 81.69 79 SER A C 1
ATOM 559 O O . SER A 1 79 ? -27.256 6.042 12.192 1.00 81.69 79 SER A O 1
ATOM 561 N N . PHE A 1 80 ? -29.432 6.450 11.809 1.00 82.12 80 PHE A N 1
ATOM 562 C CA . PHE A 1 80 ? -29.503 7.725 12.540 1.00 82.12 80 PHE A CA 1
ATOM 563 C C . PHE A 1 80 ? -28.601 8.846 11.987 1.00 82.12 80 PHE A C 1
ATOM 565 O O . PHE A 1 80 ? -28.131 9.696 12.739 1.00 82.12 80 PHE A O 1
ATOM 572 N N . GLY A 1 81 ? -28.335 8.852 10.675 1.00 81.94 81 GLY A N 1
ATOM 573 C CA . GLY A 1 81 ? -27.583 9.925 10.008 1.00 81.94 81 GLY A CA 1
ATOM 574 C C . GLY A 1 81 ? -26.080 9.940 10.305 1.00 81.94 81 GLY A C 1
ATOM 575 O O . GLY A 1 81 ? -25.374 10.845 9.860 1.00 81.94 81 GLY A O 1
ATOM 576 N N . LYS A 1 82 ? -25.568 8.942 11.033 1.00 86.31 82 LYS A N 1
ATOM 577 C CA . LYS A 1 82 ? -24.133 8.774 11.283 1.00 86.31 82 LYS A CA 1
ATOM 578 C C . LYS A 1 82 ? -23.504 7.999 10.132 1.00 86.31 82 LYS A C 1
ATOM 580 O O . LYS A 1 82 ? -24.080 7.021 9.671 1.00 86.31 82 LYS A O 1
ATOM 585 N N . LYS A 1 83 ? -22.318 8.407 9.682 1.00 91.69 83 LYS A N 1
ATOM 586 C CA . LYS A 1 83 ? -21.539 7.669 8.675 1.00 91.69 83 LYS A CA 1
ATOM 587 C C . LYS A 1 83 ? -20.407 6.905 9.347 1.00 91.69 83 LYS A C 1
ATOM 589 O O . LYS A 1 83 ? -19.885 7.375 10.358 1.00 91.69 83 LYS A O 1
ATOM 594 N N . TYR A 1 84 ? -20.015 5.764 8.796 1.00 89.25 84 TYR A N 1
ATOM 595 C CA . TYR A 1 84 ? -18.915 4.951 9.308 1.00 89.25 84 TYR A CA 1
ATOM 596 C C . TYR A 1 84 ? -18.044 4.385 8.188 1.00 89.25 84 TYR A C 1
ATOM 598 O O . TYR A 1 84 ? -18.480 4.254 7.046 1.00 89.25 84 TYR A O 1
ATOM 606 N N . CYS A 1 85 ? -16.801 4.034 8.510 1.00 89.75 85 CYS A N 1
ATOM 607 C CA . CYS A 1 85 ? -15.924 3.371 7.551 1.00 89.75 85 CYS 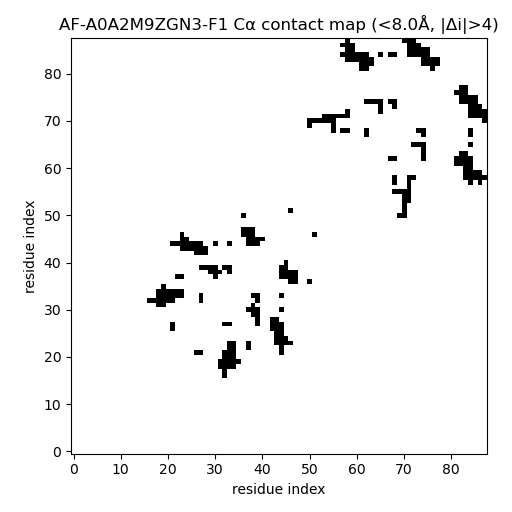A CA 1
ATOM 608 C C . CYS A 1 85 ? -16.321 1.900 7.376 1.00 89.75 85 CYS A C 1
ATOM 610 O O . CYS A 1 85 ? -16.389 1.162 8.360 1.00 89.75 85 CYS A O 1
ATOM 612 N N . SER A 1 86 ? -16.562 1.476 6.133 1.00 86.44 86 SER A N 1
ATOM 613 C CA . SER A 1 86 ? -17.094 0.149 5.781 1.00 86.44 86 SER A CA 1
ATOM 614 C C . SER A 1 86 ? -16.176 -1.031 6.131 1.00 86.44 86 SER A C 1
ATOM 616 O O . SER A 1 86 ? -16.635 -2.170 6.107 1.00 86.44 86 SER A O 1
ATOM 618 N N . GLY A 1 87 ? -14.898 -0.786 6.426 1.00 73.88 87 GLY A N 1
ATOM 619 C CA . GLY A 1 87 ? -13.889 -1.841 6.494 1.00 73.88 87 GLY A CA 1
ATOM 620 C C . GLY A 1 87 ? -13.419 -2.274 5.106 1.00 73.88 87 GLY A C 1
ATOM 621 O O . GLY A 1 87 ? -14.034 -1.925 4.097 1.00 73.88 87 GLY A O 1
ATOM 622 N N . ASN A 1 88 ? -12.287 -2.977 5.063 1.00 62.66 88 ASN A N 1
ATOM 623 C CA . ASN A 1 88 ? -11.696 -3.539 3.849 1.00 62.66 88 ASN A CA 1
ATOM 624 C C . ASN A 1 88 ? -11.451 -5.031 4.028 1.00 62.66 88 ASN A C 1
ATOM 626 O O . ASN A 1 88 ? -11.084 -5.410 5.162 1.00 62.66 88 ASN A O 1
#